Protein AF-A0A1I8C5R5-F1 (afdb_monomer)

pLDDT: mean 74.48, std 21.34, range [35.19, 95.31]

Solvent-accessible surface area (backbone atoms only — not comparable to full-atom values): 7670 Å² total; per-residue (Å²): 132,88,81,91,81,80,93,76,87,73,81,80,79,84,74,72,91,80,62,76,78,70,78,70,80,60,52,35,30,40,39,37,34,29,68,35,39,82,85,55,46,53,67,35,54,42,55,52,37,54,73,58,29,55,50,78,42,66,47,54,30,90,81,30,29,37,38,40,38,30,20,70,44,70,66,43,41,51,46,24,54,59,48,55,76,73,48,79,56,48,67,36,92,88,75,51,70,30,50,65,44,80,79,48,70,47,72,42,83,73,62,89,86,68,50,74,67,56,52,43,57,73,70,50,81,108

Structure (mmCIF, N/CA/C/O backbone):
data_AF-A0A1I8C5R5-F1
#
_entry.id   AF-A0A1I8C5R5-F1
#
loop_
_atom_site.group_PDB
_atom_site.id
_atom_site.type_symbol
_atom_site.label_atom_id
_atom_site.label_alt_id
_atom_site.label_comp_id
_atom_site.label_asym_id
_atom_site.label_entity_id
_atom_site.label_seq_id
_atom_site.pdbx_PDB_ins_code
_atom_site.Cartn_x
_atom_site.Cartn_y
_atom_site.Cartn_z
_atom_site.occupancy
_atom_site.B_iso_or_equiv
_atom_site.auth_seq_id
_atom_site.auth_comp_id
_atom_site.auth_asym_id
_atom_site.auth_atom_id
_atom_site.pdbx_PDB_model_num
ATOM 1 N N . MET A 1 1 ? 55.371 22.465 7.258 1.00 35.19 1 MET A N 1
ATOM 2 C CA . MET A 1 1 ? 54.078 23.171 7.239 1.00 35.19 1 MET A CA 1
ATO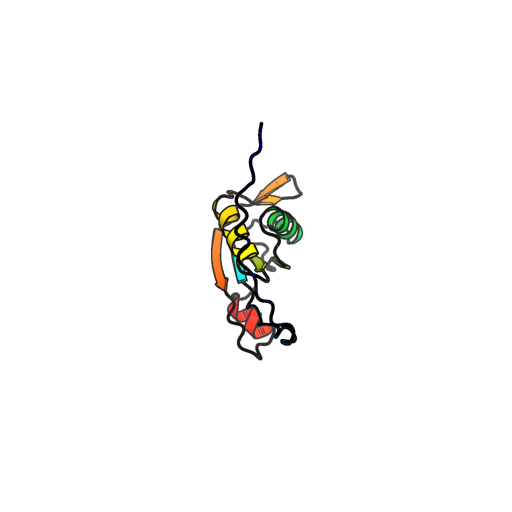M 3 C C . MET A 1 1 ? 53.141 22.335 6.396 1.00 35.19 1 MET A C 1
ATOM 5 O O . MET A 1 1 ? 53.602 21.805 5.393 1.00 35.19 1 MET A O 1
ATOM 9 N N . ASP A 1 2 ? 51.929 22.157 6.917 1.00 39.09 2 ASP A N 1
ATOM 10 C CA . ASP A 1 2 ? 50.756 21.418 6.417 1.00 39.09 2 ASP A CA 1
ATOM 11 C C . ASP A 1 2 ? 50.554 21.503 4.887 1.00 39.09 2 ASP A C 1
ATOM 13 O O . ASP A 1 2 ? 51.007 22.462 4.272 1.00 39.09 2 ASP A O 1
ATOM 17 N N . THR A 1 3 ? 49.925 20.540 4.202 1.00 38.00 3 THR A N 1
ATOM 18 C CA . THR A 1 3 ? 48.498 20.193 4.357 1.00 38.00 3 THR A CA 1
ATOM 19 C C . THR A 1 3 ? 48.102 18.853 3.712 1.00 38.00 3 THR A C 1
ATOM 21 O O . THR A 1 3 ? 48.620 18.467 2.669 1.00 38.00 3 THR A O 1
ATOM 24 N N . ASN A 1 4 ? 47.111 18.204 4.336 1.00 45.19 4 ASN A N 1
ATOM 25 C CA . ASN A 1 4 ? 46.150 17.254 3.755 1.00 45.19 4 ASN A CA 1
ATOM 26 C C . ASN A 1 4 ? 45.707 17.619 2.330 1.00 45.19 4 ASN A C 1
ATOM 28 O O . ASN A 1 4 ? 45.219 18.731 2.165 1.00 45.19 4 ASN A O 1
ATOM 32 N N . GLU A 1 5 ? 45.659 16.651 1.406 1.00 44.19 5 GLU A N 1
ATOM 33 C CA . GLU A 1 5 ? 44.662 16.630 0.319 1.00 44.19 5 GLU A CA 1
ATOM 34 C C . GLU A 1 5 ? 44.160 15.196 0.053 1.00 44.19 5 GLU A C 1
ATOM 36 O O . GLU A 1 5 ? 44.796 14.364 -0.586 1.00 44.19 5 GLU A O 1
ATOM 41 N N . THR A 1 6 ? 43.032 14.910 0.704 1.00 39.94 6 THR A N 1
ATOM 42 C CA . THR A 1 6 ? 41.793 14.295 0.205 1.00 39.94 6 THR A CA 1
ATOM 43 C C . THR A 1 6 ? 41.853 13.390 -1.034 1.00 39.94 6 THR A C 1
ATOM 45 O O . THR A 1 6 ? 42.074 13.827 -2.159 1.00 39.94 6 THR A O 1
ATOM 48 N N . ILE A 1 7 ? 41.484 12.127 -0.810 1.00 45.78 7 ILE A N 1
ATOM 49 C CA . ILE A 1 7 ? 41.058 11.146 -1.815 1.00 45.78 7 ILE A CA 1
ATOM 50 C C . ILE A 1 7 ? 39.803 11.668 -2.529 1.00 45.78 7 ILE A C 1
ATOM 52 O O . ILE A 1 7 ? 38.771 11.823 -1.885 1.00 45.78 7 ILE A O 1
ATOM 56 N N . ASN A 1 8 ? 39.871 11.863 -3.846 1.00 37.47 8 ASN A N 1
ATOM 57 C CA . ASN A 1 8 ? 38.708 11.986 -4.730 1.00 37.47 8 ASN A CA 1
ATOM 58 C C . ASN A 1 8 ? 38.970 11.163 -6.003 1.00 37.47 8 ASN A C 1
ATOM 60 O O . ASN A 1 8 ? 39.334 11.711 -7.038 1.00 37.47 8 ASN A O 1
ATOM 64 N N . ASN A 1 9 ? 38.795 9.839 -5.924 1.00 37.62 9 ASN A N 1
ATOM 65 C CA . ASN A 1 9 ? 38.537 9.035 -7.121 1.00 37.62 9 ASN A CA 1
ATOM 66 C C . ASN A 1 9 ? 37.069 9.254 -7.491 1.00 37.62 9 ASN A C 1
ATOM 68 O O . ASN A 1 9 ? 36.176 8.588 -6.972 1.00 37.62 9 ASN A O 1
ATOM 72 N N . ILE A 1 10 ? 36.830 10.261 -8.325 1.00 40.69 10 ILE A N 1
ATOM 73 C CA . ILE A 1 10 ? 35.575 10.404 -9.051 1.00 40.69 10 ILE A CA 1
ATOM 74 C C . ILE A 1 10 ? 35.708 9.448 -10.234 1.00 40.69 10 ILE A C 1
ATOM 76 O O . ILE A 1 10 ? 36.401 9.766 -11.196 1.00 40.69 10 ILE A O 1
ATOM 80 N N . ASP A 1 11 ? 35.114 8.260 -10.124 1.00 41.78 11 ASP A N 1
ATOM 81 C CA . ASP A 1 11 ? 34.957 7.381 -11.278 1.00 41.78 11 ASP A CA 1
ATOM 82 C C . ASP A 1 11 ? 34.106 8.115 -12.323 1.00 41.78 11 ASP A C 1
ATOM 84 O O . ASP A 1 11 ? 32.972 8.537 -12.072 1.00 41.78 11 ASP A O 1
ATOM 88 N N . GLU A 1 12 ? 34.732 8.327 -13.475 1.00 38.06 12 GLU A N 1
ATOM 89 C CA . GLU A 1 12 ? 34.210 8.993 -14.659 1.00 38.06 12 GLU A CA 1
ATOM 90 C C . GLU A 1 12 ? 32.931 8.297 -15.147 1.00 38.06 12 GLU A C 1
ATOM 92 O O . GLU A 1 12 ? 32.967 7.198 -15.701 1.00 38.06 12 GLU A O 1
ATOM 97 N N . TYR A 1 13 ? 31.783 8.956 -14.988 1.00 36.59 13 TYR A N 1
ATOM 98 C CA . TYR A 1 13 ? 30.601 8.631 -15.780 1.00 36.59 13 TYR A CA 1
ATOM 99 C C . TYR A 1 13 ? 30.806 9.206 -17.184 1.00 36.59 13 TYR A C 1
ATOM 101 O O . TYR A 1 13 ? 30.625 10.404 -17.404 1.00 36.59 13 TYR A O 1
ATOM 109 N N . TYR A 1 14 ? 31.192 8.352 -18.132 1.00 39.62 14 TYR A N 1
ATOM 110 C CA . TYR A 1 14 ? 31.075 8.653 -19.557 1.00 39.62 14 TYR A CA 1
ATOM 111 C C . TYR A 1 14 ? 29.584 8.800 -19.886 1.00 39.62 14 TYR A C 1
ATOM 113 O O . TYR A 1 14 ? 28.850 7.813 -19.929 1.00 39.62 14 TYR A O 1
ATOM 121 N N . PHE A 1 15 ? 29.124 10.035 -20.071 1.00 39.56 15 PHE A N 1
ATOM 122 C CA . PHE A 1 15 ? 27.857 10.311 -20.738 1.00 39.56 15 PHE A CA 1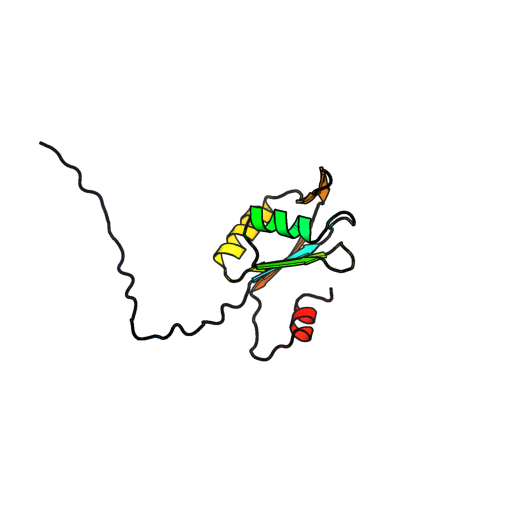
ATOM 123 C C . PHE A 1 15 ? 28.145 10.389 -22.239 1.00 39.56 15 PHE A C 1
ATOM 125 O O . PHE A 1 15 ? 28.764 11.347 -22.696 1.00 39.56 15 PHE A O 1
ATOM 132 N N . ASP A 1 16 ? 27.727 9.374 -22.996 1.00 37.56 16 ASP A N 1
ATOM 133 C CA . ASP A 1 16 ? 27.655 9.467 -24.455 1.00 37.56 16 ASP A CA 1
ATOM 134 C C . ASP A 1 16 ? 26.575 10.503 -24.821 1.00 37.56 16 ASP A C 1
ATOM 136 O O . ASP A 1 16 ? 25.384 10.292 -24.590 1.00 37.56 16 ASP A O 1
ATOM 140 N N . GLU A 1 17 ? 26.994 11.649 -25.366 1.00 47.28 17 GLU A N 1
ATOM 141 C CA . GLU A 1 17 ? 26.139 12.809 -25.678 1.00 47.28 17 GLU A CA 1
ATOM 142 C C . GLU A 1 17 ? 25.249 12.642 -26.932 1.00 47.28 17 GLU A C 1
ATOM 144 O O . GLU A 1 17 ? 24.587 13.595 -27.334 1.00 47.28 17 GLU A O 1
ATOM 149 N N . ASP A 1 18 ? 25.152 11.443 -27.519 1.00 43.16 18 ASP A N 1
ATOM 150 C CA . ASP A 1 18 ? 24.365 11.190 -28.743 1.00 43.16 18 ASP A CA 1
ATOM 151 C C . ASP A 1 18 ? 23.274 10.112 -28.604 1.00 43.16 18 ASP A C 1
ATOM 153 O O . ASP A 1 18 ? 22.646 9.711 -29.589 1.00 43.16 18 ASP A O 1
ATOM 157 N N . GLU A 1 19 ? 22.953 9.678 -27.386 1.00 40.03 19 GLU A N 1
ATOM 158 C CA . GLU A 1 19 ? 21.710 8.947 -27.157 1.00 40.03 19 GLU A CA 1
ATOM 159 C C . GLU A 1 19 ? 20.634 9.926 -26.687 1.00 40.03 19 GLU A C 1
ATOM 161 O O . GLU A 1 19 ? 20.595 10.333 -25.526 1.00 40.03 19 GLU A O 1
ATOM 166 N N . THR A 1 20 ? 19.679 10.267 -27.568 1.00 39.09 20 THR A N 1
ATOM 167 C CA . THR A 1 20 ? 18.330 10.601 -27.081 1.00 39.09 20 THR A CA 1
ATOM 168 C C . THR A 1 20 ? 18.007 9.548 -26.030 1.00 39.09 20 THR A C 1
ATOM 170 O O . THR A 1 20 ? 18.085 8.371 -26.408 1.00 39.09 20 THR A O 1
ATOM 173 N N . PRO A 1 21 ? 17.709 9.897 -24.762 1.00 40.34 21 PRO A N 1
ATOM 174 C CA . PRO A 1 21 ? 17.478 8.891 -23.747 1.00 40.34 21 PRO A CA 1
ATOM 175 C C . PRO A 1 21 ? 16.350 8.030 -24.282 1.00 40.34 21 PRO A C 1
ATOM 177 O O . PRO A 1 21 ? 15.195 8.464 -24.353 1.00 40.34 21 PRO A O 1
ATOM 180 N N . ARG A 1 22 ? 16.692 6.819 -24.743 1.00 39.44 22 ARG A N 1
ATOM 181 C CA . ARG A 1 22 ? 15.691 5.790 -24.940 1.00 39.44 22 ARG A CA 1
ATOM 182 C C . ARG A 1 22 ? 15.040 5.761 -23.578 1.00 39.44 22 ARG A C 1
ATOM 184 O O . ARG A 1 22 ? 15.732 5.540 -22.585 1.00 39.44 22 ARG A O 1
ATOM 191 N N . ARG A 1 23 ? 13.749 6.085 -23.509 1.00 40.94 23 ARG A N 1
ATOM 192 C CA . ARG A 1 23 ? 12.946 5.691 -22.363 1.00 40.94 23 ARG A CA 1
ATOM 193 C C . ARG A 1 23 ? 13.117 4.181 -22.313 1.00 40.94 23 ARG A C 1
ATOM 195 O O . ARG A 1 23 ? 12.425 3.460 -23.019 1.00 40.94 23 ARG A O 1
ATOM 202 N N . THR A 1 24 ? 14.118 3.708 -21.582 1.00 42.50 24 THR A N 1
ATOM 203 C CA . THR A 1 24 ? 14.094 2.379 -21.023 1.00 42.50 24 THR A CA 1
ATOM 204 C C . THR A 1 24 ? 12.805 2.405 -20.240 1.00 42.50 24 THR A C 1
ATOM 206 O O . THR A 1 24 ? 12.640 3.191 -19.309 1.00 42.50 24 THR A O 1
ATOM 209 N N . GLU A 1 25 ? 11.817 1.695 -20.764 1.00 51.38 25 GLU A N 1
ATOM 210 C CA . GLU A 1 25 ? 10.549 1.500 -20.100 1.00 51.38 25 GLU A CA 1
ATOM 211 C C . GLU A 1 25 ? 10.873 0.766 -18.809 1.00 51.38 25 GLU A C 1
ATOM 213 O O . GLU A 1 25 ? 11.000 -0.455 -18.773 1.00 51.38 25 GLU A O 1
ATOM 218 N N . ALA A 1 26 ? 11.179 1.538 -17.768 1.00 55.53 26 ALA A N 1
ATOM 219 C CA . ALA A 1 26 ? 11.407 1.018 -16.446 1.00 55.53 26 ALA A CA 1
ATOM 220 C C . ALA A 1 26 ? 10.057 0.472 -16.000 1.00 55.53 26 ALA A C 1
ATOM 222 O O . ALA A 1 26 ? 9.148 1.206 -15.618 1.00 55.53 26 ALA A O 1
ATOM 223 N N . GLU A 1 27 ? 9.914 -0.832 -16.179 1.00 69.00 27 GLU A N 1
ATOM 224 C CA . GLU A 1 27 ? 8.837 -1.641 -15.649 1.00 69.00 27 GLU A CA 1
ATOM 225 C C . GLU A 1 27 ? 8.611 -1.282 -14.175 1.00 69.00 27 GLU A C 1
ATOM 227 O O . GLU A 1 27 ? 9.531 -1.436 -13.362 1.00 69.00 27 GLU A O 1
ATOM 232 N N . PRO A 1 28 ? 7.426 -0.760 -13.816 1.00 82.50 28 PRO A N 1
ATOM 233 C CA . PRO A 1 28 ? 7.179 -0.288 -12.471 1.00 82.50 28 PRO A CA 1
ATOM 234 C C . PRO A 1 28 ? 7.113 -1.469 -11.502 1.00 82.50 28 PRO A C 1
ATOM 236 O O . PRO A 1 28 ? 6.799 -2.607 -11.858 1.00 82.50 28 PRO A O 1
ATOM 239 N N . TYR A 1 29 ? 7.403 -1.193 -10.241 1.00 88.56 29 TYR A N 1
ATOM 240 C CA . TYR A 1 29 ? 7.319 -2.168 -9.161 1.00 88.56 29 TYR A CA 1
ATOM 241 C C . TYR A 1 29 ? 6.020 -1.951 -8.408 1.00 88.56 29 TYR A C 1
ATOM 243 O O . TYR A 1 29 ? 5.649 -0.803 -8.171 1.00 88.56 29 TYR A O 1
ATOM 251 N N . TYR A 1 30 ? 5.356 -3.024 -7.985 1.00 89.38 30 TYR A N 1
ATOM 252 C CA . TYR A 1 30 ? 4.196 -2.906 -7.109 1.00 89.38 30 TYR A CA 1
ATOM 253 C C . TYR A 1 30 ? 4.363 -3.693 -5.813 1.00 89.38 30 TYR A C 1
ATOM 255 O O . TYR A 1 30 ? 5.095 -4.685 -5.741 1.00 89.38 30 TYR A O 1
ATOM 263 N N . MET A 1 31 ? 3.634 -3.253 -4.794 1.00 92.75 31 MET A N 1
ATOM 264 C CA . MET A 1 31 ? 3.446 -3.964 -3.539 1.00 92.75 31 MET A CA 1
ATOM 265 C C . MET A 1 31 ? 1.968 -3.967 -3.169 1.00 92.75 31 MET A C 1
ATOM 267 O O . MET A 1 31 ? 1.351 -2.909 -3.062 1.00 92.75 31 MET A O 1
ATOM 271 N N . LYS A 1 32 ? 1.423 -5.164 -2.951 1.00 92.62 32 LYS A N 1
ATOM 272 C CA . LYS A 1 32 ? 0.058 -5.394 -2.480 1.00 92.62 32 LYS A CA 1
ATOM 273 C C . LYS A 1 32 ? 0.073 -5.682 -0.983 1.00 92.62 32 LYS A C 1
ATOM 275 O O . LYS A 1 32 ? 0.797 -6.569 -0.521 1.00 92.62 32 LYS A O 1
ATOM 280 N N . ILE A 1 33 ? -0.768 -4.965 -0.249 1.00 94.06 33 ILE A N 1
ATOM 281 C CA . ILE A 1 33 ? -1.040 -5.215 1.164 1.00 94.06 33 ILE A CA 1
ATOM 282 C C . ILE A 1 33 ? -2.521 -5.520 1.379 1.00 94.06 33 ILE A C 1
ATOM 284 O O . ILE A 1 33 ? -3.376 -4.994 0.671 1.00 94.06 33 ILE A O 1
ATOM 288 N N . THR A 1 34 ? -2.826 -6.357 2.364 1.00 94.06 34 THR A N 1
ATOM 289 C CA . THR A 1 34 ? -4.196 -6.743 2.727 1.00 94.06 34 THR A CA 1
ATOM 290 C C . THR A 1 34 ? -4.417 -6.742 4.231 1.00 94.06 34 THR A C 1
ATOM 292 O O . THR A 1 34 ? -3.484 -6.541 5.008 1.00 94.06 34 THR A O 1
ATOM 295 N N . GLY A 1 35 ? -5.664 -6.958 4.654 1.00 93.06 35 GLY A N 1
ATOM 296 C CA . GLY A 1 35 ? -6.045 -6.963 6.067 1.00 93.06 35 GLY A CA 1
ATOM 297 C C . GLY A 1 35 ? -6.219 -5.561 6.648 1.00 93.06 35 GLY A C 1
ATOM 298 O O . GLY A 1 35 ? -6.218 -5.412 7.868 1.00 93.06 35 GLY A O 1
ATOM 299 N N . LEU A 1 36 ? -6.365 -4.554 5.781 1.00 93.88 36 LEU A N 1
ATOM 300 C CA . LEU A 1 36 ? -6.687 -3.193 6.184 1.00 93.88 36 LEU A CA 1
ATOM 301 C C . LEU A 1 36 ? -8.085 -3.155 6.810 1.00 93.88 36 LEU A C 1
ATOM 303 O O . LEU A 1 36 ? -8.997 -3.873 6.397 1.00 93.88 36 LEU A O 1
ATOM 307 N N . ASN A 1 37 ? -8.254 -2.334 7.841 1.00 88.69 37 ASN A N 1
ATOM 308 C CA . ASN A 1 37 ? -9.554 -2.125 8.457 1.00 88.69 37 ASN A CA 1
ATOM 309 C C . ASN A 1 37 ? -10.425 -1.190 7.597 1.00 88.69 37 ASN A C 1
ATOM 311 O O . ASN A 1 37 ? -9.918 -0.331 6.882 1.00 88.69 37 ASN A O 1
ATOM 315 N N . ASN A 1 38 ? -11.751 -1.283 7.745 1.00 79.94 38 ASN A N 1
ATOM 316 C CA . ASN A 1 38 ? -12.706 -0.432 7.012 1.00 79.94 38 ASN A CA 1
ATOM 317 C C . ASN A 1 38 ? -12.557 1.077 7.297 1.00 79.94 38 ASN A C 1
ATOM 319 O O . ASN A 1 38 ? -13.219 1.891 6.659 1.00 79.94 38 ASN A O 1
ATOM 323 N N . GLY A 1 39 ? -11.763 1.457 8.303 1.00 86.12 39 GLY A N 1
ATOM 324 C CA . GLY A 1 39 ? -11.462 2.852 8.616 1.00 86.12 39 GLY A CA 1
ATOM 325 C C . GLY A 1 39 ? -10.282 3.413 7.823 1.00 86.12 39 GLY A C 1
ATOM 326 O O . GLY A 1 39 ? -10.075 4.624 7.857 1.00 86.12 39 GLY A O 1
ATOM 327 N N . CYS A 1 40 ? -9.514 2.561 7.139 1.00 92.31 40 CYS A N 1
ATOM 328 C CA . CYS A 1 40 ? -8.394 2.963 6.309 1.00 92.31 40 CYS A CA 1
ATOM 329 C C . CYS A 1 40 ? -8.898 3.561 4.997 1.00 92.31 40 CYS A C 1
ATOM 331 O O . CYS A 1 40 ? -9.738 2.983 4.309 1.00 92.31 40 CYS A O 1
ATOM 333 N N . THR A 1 41 ? -8.374 4.729 4.644 1.00 92.69 41 THR A N 1
ATOM 334 C CA . THR A 1 41 ? -8.688 5.407 3.388 1.00 92.69 41 THR A CA 1
ATOM 335 C C . THR A 1 41 ? -7.483 5.412 2.457 1.00 92.69 41 THR A C 1
ATOM 337 O O . THR A 1 41 ? -6.333 5.306 2.885 1.00 92.69 41 THR A O 1
ATOM 340 N N . CYS A 1 42 ? -7.729 5.623 1.163 1.00 91.81 42 CYS A N 1
ATOM 341 C CA . CYS A 1 42 ? -6.653 5.807 0.187 1.00 91.81 42 CYS A CA 1
ATOM 342 C C . CYS A 1 42 ? -5.719 6.978 0.570 1.00 91.81 42 CYS A C 1
ATOM 344 O O . CYS A 1 42 ? -4.512 6.916 0.347 1.00 91.81 42 CYS A O 1
ATOM 346 N N . ILE A 1 43 ? -6.244 8.016 1.236 1.00 93.00 43 ILE A N 1
ATOM 347 C CA . ILE A 1 43 ? -5.436 9.142 1.726 1.00 93.00 43 ILE A CA 1
ATOM 348 C C . ILE A 1 43 ? -4.464 8.685 2.824 1.00 93.00 43 ILE A C 1
ATOM 350 O O . ILE A 1 43 ? -3.308 9.106 2.814 1.00 93.00 43 ILE A O 1
ATOM 354 N N . ASP A 1 44 ? -4.894 7.807 3.735 1.00 94.56 44 ASP A N 1
ATOM 355 C CA . ASP A 1 44 ? -4.019 7.270 4.787 1.00 94.56 44 ASP A CA 1
ATOM 356 C C . ASP A 1 44 ? -2.865 6.463 4.181 1.00 94.56 44 ASP A C 1
ATOM 358 O O . ASP A 1 44 ? -1.704 6.682 4.533 1.00 94.56 44 ASP A O 1
ATOM 362 N N . LEU A 1 45 ? -3.169 5.600 3.202 1.00 94.06 45 LEU A N 1
ATOM 363 C CA . LEU A 1 45 ? -2.151 4.850 2.464 1.00 94.06 45 LEU A CA 1
ATOM 364 C C . LEU A 1 45 ? -1.190 5.786 1.721 1.00 94.06 45 LEU A C 1
ATOM 366 O O . LEU A 1 45 ? 0.022 5.586 1.761 1.00 94.06 45 LEU A O 1
ATOM 370 N N . MET A 1 46 ? -1.699 6.841 1.081 1.00 93.75 46 MET A N 1
ATOM 371 C CA . MET A 1 46 ? -0.875 7.816 0.365 1.00 93.75 46 MET A CA 1
ATOM 372 C C . MET A 1 46 ? 0.087 8.556 1.305 1.00 93.75 46 MET A C 1
ATOM 374 O O . MET A 1 46 ? 1.280 8.653 1.013 1.00 93.75 46 MET A O 1
ATOM 378 N N . ILE A 1 47 ? -0.402 9.058 2.445 1.00 93.88 47 ILE A N 1
ATOM 379 C CA . ILE A 1 47 ? 0.427 9.756 3.442 1.00 93.88 47 ILE A CA 1
ATOM 380 C C . ILE A 1 47 ? 1.498 8.814 3.997 1.00 93.88 47 ILE A C 1
ATOM 382 O O . ILE A 1 47 ? 2.684 9.166 4.036 1.00 93.88 47 ILE A O 1
ATOM 386 N N . PHE A 1 48 ? 1.096 7.608 4.399 1.00 94.25 48 PHE A N 1
ATOM 387 C CA . PHE A 1 48 ? 2.021 6.601 4.899 1.00 94.25 48 PHE A CA 1
ATOM 388 C C . PHE A 1 48 ? 3.082 6.254 3.853 1.00 94.25 48 PHE A C 1
ATOM 390 O O . PHE A 1 48 ? 4.280 6.304 4.141 1.00 94.25 48 PHE A O 1
ATOM 397 N N . GLY A 1 49 ? 2.665 5.987 2.616 1.00 92.62 49 GLY A N 1
ATOM 398 C CA . GLY A 1 49 ? 3.582 5.597 1.562 1.00 92.62 49 GLY A CA 1
ATOM 399 C C . GLY A 1 49 ? 4.583 6.691 1.201 1.00 92.62 49 GLY A C 1
ATOM 400 O O . GLY A 1 49 ? 5.777 6.405 1.061 1.00 92.62 49 GLY A O 1
ATOM 401 N N . ASN A 1 50 ? 4.144 7.950 1.154 1.00 89.38 50 ASN A N 1
ATOM 402 C CA . ASN A 1 50 ? 5.028 9.100 0.947 1.00 89.38 50 ASN A CA 1
ATOM 403 C C . ASN A 1 50 ? 6.032 9.290 2.087 1.00 89.38 50 ASN A C 1
ATOM 405 O O . ASN A 1 50 ? 7.155 9.731 1.850 1.00 89.38 50 ASN A O 1
ATOM 409 N N . THR A 1 51 ? 5.669 8.900 3.310 1.00 88.19 51 THR A N 1
ATOM 410 C CA . THR A 1 51 ? 6.577 8.957 4.463 1.00 88.19 51 THR A CA 1
ATOM 411 C C . THR A 1 51 ? 7.726 7.957 4.332 1.00 88.19 51 THR A C 1
ATOM 413 O O . THR A 1 51 ? 8.862 8.257 4.710 1.00 88.19 51 THR A O 1
ATOM 416 N N . ILE A 1 52 ? 7.460 6.760 3.796 1.00 87.38 52 ILE A N 1
ATOM 417 C CA . ILE A 1 52 ? 8.452 5.681 3.815 1.00 87.38 52 ILE A CA 1
ATOM 418 C C . ILE A 1 52 ? 9.166 5.437 2.484 1.00 87.38 52 ILE A C 1
ATOM 420 O O . ILE A 1 52 ? 10.333 5.060 2.530 1.00 87.38 52 ILE A O 1
ATOM 424 N N . GLY A 1 53 ? 8.563 5.677 1.322 1.00 79.62 53 GLY A N 1
ATOM 425 C CA . GLY A 1 53 ? 9.218 5.333 0.051 1.00 79.62 53 GLY A CA 1
ATOM 426 C C . GLY A 1 53 ? 8.661 5.981 -1.211 1.00 79.62 53 GLY A C 1
ATOM 427 O O . GLY A 1 53 ? 9.056 5.568 -2.294 1.00 79.62 53 GLY A O 1
ATOM 428 N N . ASN A 1 54 ? 7.791 6.986 -1.075 1.00 86.31 54 ASN A N 1
ATOM 429 C CA . ASN A 1 54 ? 7.319 7.849 -2.163 1.00 86.31 54 ASN A CA 1
ATOM 430 C C . ASN A 1 54 ? 6.787 7.087 -3.402 1.00 86.31 54 ASN A C 1
ATOM 432 O O . ASN A 1 54 ? 7.346 7.210 -4.494 1.00 86.31 54 ASN A O 1
ATOM 436 N N . PRO A 1 55 ? 5.737 6.262 -3.235 1.00 88.38 55 PRO A N 1
ATOM 437 C CA . PRO A 1 55 ? 5.066 5.590 -4.344 1.00 88.38 55 PRO A CA 1
ATOM 438 C C . PRO A 1 55 ? 4.474 6.608 -5.330 1.00 88.38 55 PRO A C 1
ATOM 440 O O . PRO A 1 55 ? 3.991 7.668 -4.940 1.00 88.38 55 PRO A O 1
ATOM 443 N N . ILE A 1 56 ? 4.466 6.260 -6.615 1.00 84.94 56 ILE A N 1
ATOM 444 C CA . ILE A 1 56 ? 3.883 7.088 -7.681 1.00 84.94 56 ILE A CA 1
ATOM 445 C C . ILE A 1 56 ? 2.361 6.959 -7.757 1.00 84.94 56 ILE A C 1
ATOM 447 O O . ILE A 1 56 ? 1.682 7.903 -8.153 1.00 84.94 56 ILE A O 1
ATOM 451 N N . ILE A 1 57 ? 1.827 5.789 -7.401 1.00 83.94 57 ILE A N 1
ATOM 452 C CA . ILE A 1 57 ? 0.391 5.515 -7.351 1.00 83.94 57 ILE A CA 1
ATOM 453 C C . ILE A 1 57 ? 0.116 4.743 -6.073 1.00 83.94 57 ILE A C 1
ATOM 455 O O . ILE A 1 57 ? 0.851 3.819 -5.717 1.00 83.94 57 ILE A O 1
ATOM 459 N N . VAL A 1 58 ? -0.960 5.139 -5.406 1.00 89.19 58 VAL A N 1
ATOM 460 C CA . VAL A 1 58 ? -1.533 4.424 -4.277 1.00 89.19 58 VAL A CA 1
ATOM 461 C C . VAL A 1 58 ? -3.001 4.214 -4.580 1.00 89.19 58 VAL A C 1
ATOM 463 O O . VAL A 1 58 ? -3.683 5.162 -4.967 1.00 89.19 58 VAL A O 1
ATOM 466 N N . ASP A 1 59 ? -3.461 2.981 -4.429 1.00 88.62 59 ASP A N 1
ATOM 467 C CA . ASP A 1 59 ? -4.864 2.635 -4.607 1.00 88.62 59 ASP A CA 1
ATOM 468 C C . ASP A 1 59 ? -5.367 1.809 -3.423 1.00 88.62 59 ASP A C 1
ATOM 470 O O . ASP A 1 59 ? -4.602 1.078 -2.785 1.00 88.62 59 ASP A O 1
ATOM 474 N N . LEU A 1 60 ? -6.656 1.949 -3.132 1.00 86.69 60 LEU A N 1
ATOM 475 C CA . LEU A 1 60 ? -7.367 1.176 -2.125 1.00 86.69 60 LEU A CA 1
ATOM 476 C C . LEU A 1 60 ? -8.568 0.534 -2.805 1.00 86.69 60 LEU A C 1
ATOM 478 O O . LEU A 1 60 ? -9.412 1.226 -3.376 1.00 86.69 60 LEU A O 1
ATOM 482 N N . ALA A 1 61 ? -8.647 -0.786 -2.707 1.00 86.31 61 ALA A N 1
ATOM 483 C CA . ALA A 1 61 ? -9.743 -1.547 -3.262 1.00 86.31 61 ALA A CA 1
ATOM 484 C C . ALA A 1 61 ? -11.090 -1.123 -2.676 1.00 86.31 61 ALA A C 1
ATOM 486 O O . ALA A 1 61 ? -11.185 -0.606 -1.561 1.00 86.31 61 ALA A O 1
ATOM 487 N N . SER A 1 62 ? -12.154 -1.375 -3.437 1.00 79.31 62 SER A N 1
ATOM 488 C CA . SER A 1 62 ? -13.513 -0.985 -3.049 1.00 79.31 62 SER A CA 1
ATOM 489 C C . SER A 1 62 ? -13.994 -1.661 -1.758 1.00 79.31 62 SER A C 1
ATOM 491 O O . SER A 1 62 ? -14.877 -1.135 -1.079 1.00 79.31 62 SER A O 1
ATOM 493 N N . ASP A 1 63 ? -13.384 -2.794 -1.398 1.00 80.75 63 ASP A N 1
ATOM 494 C CA . ASP A 1 63 ? -13.618 -3.513 -0.146 1.00 80.75 63 ASP A CA 1
ATOM 495 C C . ASP A 1 63 ? -12.977 -2.838 1.084 1.00 80.75 63 ASP A C 1
ATOM 497 O O . ASP A 1 63 ? -13.299 -3.205 2.214 1.00 80.75 63 ASP A O 1
ATOM 501 N N . GLY A 1 64 ? -12.084 -1.861 0.880 1.00 80.38 64 GLY A N 1
ATOM 502 C CA . GLY A 1 64 ? -11.312 -1.182 1.924 1.00 80.38 64 GLY A CA 1
ATOM 503 C C . GLY A 1 64 ? -10.259 -2.056 2.616 1.00 80.38 64 GLY A C 1
ATOM 504 O O . GLY A 1 64 ? -9.548 -1.571 3.493 1.00 80.38 64 GLY A O 1
ATOM 505 N N . GLY A 1 65 ? -10.143 -3.329 2.233 1.00 88.94 65 GLY A N 1
ATOM 506 C CA . GLY A 1 65 ? -9.280 -4.329 2.859 1.00 88.94 65 GLY A CA 1
ATOM 507 C C . GLY A 1 65 ? -7.945 -4.528 2.147 1.00 88.94 65 GLY A C 1
ATOM 508 O O . GLY A 1 65 ? -7.018 -5.082 2.748 1.00 88.94 65 GLY A O 1
ATOM 509 N N . THR A 1 66 ? -7.834 -4.067 0.898 1.00 92.25 66 THR A N 1
ATOM 510 C CA . THR A 1 66 ? -6.665 -4.267 0.031 1.00 92.25 66 THR A CA 1
ATOM 511 C C . THR A 1 66 ? -6.105 -2.940 -0.469 1.00 92.25 66 THR A C 1
ATOM 513 O O . THR A 1 66 ? -6.831 -2.138 -1.044 1.00 92.25 66 THR A O 1
ATOM 516 N N . GLY A 1 67 ? -4.801 -2.722 -0.298 1.00 92.12 67 GLY A N 1
ATOM 517 C CA . GLY A 1 67 ? -4.083 -1.547 -0.793 1.00 92.12 67 GLY A CA 1
ATOM 518 C C . GLY A 1 67 ? -2.955 -1.923 -1.750 1.00 92.12 67 GLY A C 1
ATOM 519 O O . GLY A 1 67 ? -2.311 -2.963 -1.586 1.00 92.12 67 GLY A O 1
ATOM 520 N N . VAL A 1 68 ? -2.687 -1.066 -2.732 1.00 91.88 68 VAL A N 1
ATOM 521 C CA . VAL A 1 68 ? -1.603 -1.249 -3.707 1.00 91.88 68 VAL A CA 1
ATOM 522 C C . VAL A 1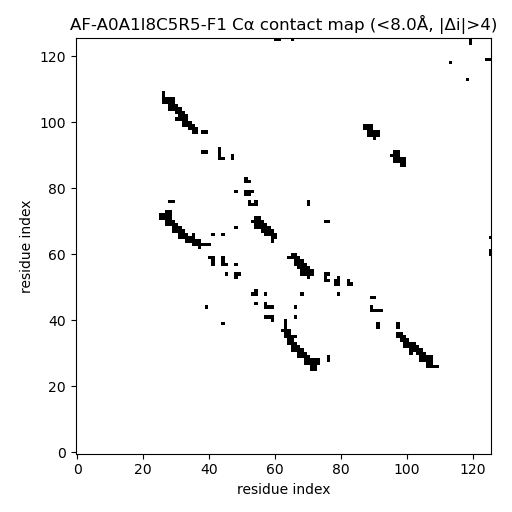 68 ? -0.730 -0.002 -3.762 1.00 91.88 68 VAL A C 1
ATOM 524 O O . VAL A 1 68 ? -1.230 1.114 -3.874 1.00 91.88 68 VAL A O 1
ATOM 527 N N . TYR A 1 69 ? 0.585 -0.207 -3.724 1.00 93.50 69 TYR A N 1
ATOM 528 C CA . TYR A 1 69 ? 1.600 0.818 -3.955 1.00 93.50 69 TYR A CA 1
ATOM 529 C C . TYR A 1 69 ? 2.343 0.528 -5.251 1.00 93.50 69 TYR A C 1
ATOM 531 O O . TYR A 1 69 ? 2.804 -0.596 -5.441 1.00 93.50 69 TYR A O 1
ATOM 539 N N . LEU A 1 70 ? 2.513 1.538 -6.101 1.00 91.00 70 LEU A N 1
ATOM 540 C CA . LEU A 1 70 ? 3.292 1.463 -7.335 1.00 91.00 70 LEU A CA 1
ATOM 541 C C . LEU A 1 70 ? 4.515 2.381 -7.253 1.00 91.00 70 LEU A C 1
ATOM 543 O O . LEU A 1 70 ? 4.419 3.497 -6.749 1.00 91.00 70 LEU A O 1
ATOM 547 N N . PHE A 1 71 ? 5.644 1.950 -7.808 1.00 89.88 71 PHE A N 1
ATOM 548 C CA . PHE A 1 71 ? 6.909 2.685 -7.839 1.00 89.88 71 PHE A CA 1
ATOM 549 C C . PHE A 1 71 ? 7.466 2.706 -9.262 1.00 89.88 71 PHE A C 1
ATOM 551 O O . PHE A 1 71 ? 7.437 1.691 -9.956 1.00 89.88 71 PHE A O 1
ATOM 558 N N . SER A 1 72 ? 8.003 3.849 -9.688 1.00 85.81 72 S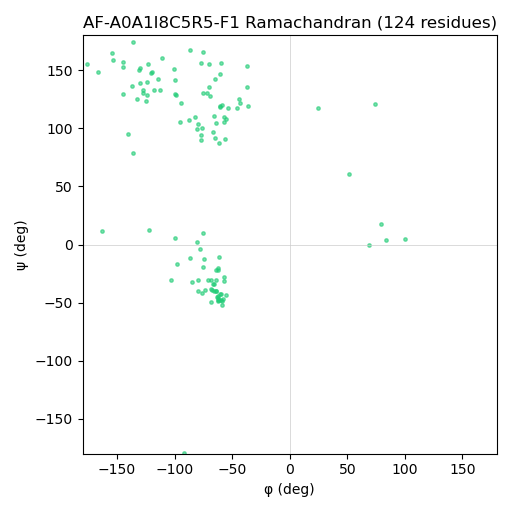ER A N 1
ATOM 559 C CA . SER A 1 72 ? 8.624 4.019 -11.010 1.00 85.81 72 SER A CA 1
ATOM 560 C C . SER A 1 72 ? 10.011 3.392 -11.131 1.00 85.81 72 SER A C 1
ATOM 562 O O . SER A 1 72 ? 10.496 3.190 -12.239 1.00 85.81 72 SER A O 1
ATOM 564 N N . ASP A 1 73 ? 10.677 3.135 -10.007 1.00 85.00 73 ASP A N 1
ATOM 565 C CA . ASP A 1 73 ? 12.061 2.684 -9.975 1.00 85.00 73 ASP A CA 1
ATOM 566 C C . ASP A 1 73 ? 12.314 1.705 -8.822 1.00 85.00 73 ASP A C 1
ATOM 568 O O . ASP A 1 73 ? 11.608 1.672 -7.809 1.00 85.00 73 ASP A O 1
ATOM 572 N N . GLU A 1 74 ? 13.356 0.896 -8.991 1.00 86.50 74 GLU A N 1
ATOM 573 C CA . GLU A 1 74 ? 13.709 -0.160 -8.048 1.00 86.50 74 GLU A CA 1
ATOM 574 C C . GLU A 1 74 ? 14.213 0.384 -6.706 1.00 86.50 74 GLU A C 1
ATOM 576 O O . GLU A 1 74 ? 14.016 -0.253 -5.671 1.00 86.50 74 GLU A O 1
ATOM 581 N N . VAL A 1 75 ? 14.862 1.551 -6.699 1.00 87.00 75 VAL A N 1
ATOM 582 C CA . VAL A 1 75 ? 15.462 2.130 -5.490 1.00 87.00 75 VAL A CA 1
ATOM 583 C C . VAL A 1 75 ? 14.363 2.562 -4.523 1.00 87.00 75 VAL A C 1
ATOM 585 O O . VAL A 1 75 ? 14.383 2.162 -3.356 1.00 87.00 75 VAL A O 1
ATOM 588 N N . SER A 1 76 ? 13.371 3.307 -5.011 1.00 88.38 76 SER A N 1
ATOM 589 C CA . SER A 1 76 ? 12.190 3.728 -4.250 1.00 88.38 76 SER A CA 1
ATOM 590 C C . SER A 1 76 ? 11.426 2.520 -3.704 1.00 88.38 76 SER A C 1
ATOM 592 O O . SER A 1 76 ? 11.145 2.448 -2.505 1.00 88.38 76 SER A O 1
ATOM 594 N N . TYR A 1 77 ? 11.195 1.511 -4.548 1.00 90.81 77 TYR A N 1
ATOM 595 C CA . TYR A 1 77 ? 10.551 0.262 -4.145 1.00 90.81 77 TYR A CA 1
ATOM 596 C C . TYR A 1 77 ? 11.339 -0.507 -3.071 1.00 90.81 77 TYR A C 1
ATOM 598 O O . TYR A 1 77 ? 10.763 -0.916 -2.062 1.00 90.81 77 TYR A O 1
ATOM 606 N N . ARG A 1 78 ? 12.657 -0.689 -3.228 1.00 90.50 78 ARG A N 1
ATOM 607 C CA . ARG A 1 78 ? 13.492 -1.392 -2.236 1.00 90.50 78 ARG A CA 1
ATOM 608 C C . ARG A 1 78 ? 13.532 -0.647 -0.900 1.00 90.50 78 ARG A C 1
ATOM 610 O O . ARG A 1 78 ? 13.451 -1.289 0.149 1.00 90.50 78 ARG A O 1
ATOM 617 N N . ASN A 1 79 ? 13.606 0.684 -0.927 1.00 89.88 79 ASN A N 1
ATOM 618 C CA . ASN A 1 79 ? 13.546 1.520 0.274 1.00 89.88 79 ASN A CA 1
ATOM 619 C C . ASN A 1 79 ? 12.202 1.373 0.994 1.00 89.88 79 ASN A C 1
ATOM 621 O O . ASN A 1 79 ? 12.172 1.162 2.210 1.00 89.88 79 ASN A O 1
ATOM 625 N N . PHE A 1 80 ? 11.104 1.421 0.237 1.00 94.00 80 PHE A N 1
ATOM 626 C CA . PHE A 1 80 ? 9.767 1.178 0.760 1.00 94.00 80 PHE A CA 1
ATOM 627 C C . PHE A 1 80 ? 9.665 -0.215 1.382 1.00 94.00 80 PHE A C 1
ATOM 629 O O . PHE A 1 80 ? 9.310 -0.337 2.552 1.00 94.00 80 PHE A O 1
ATOM 636 N N . LYS A 1 81 ? 10.059 -1.259 0.638 1.00 93.62 81 LYS A N 1
ATOM 637 C CA . LYS A 1 81 ? 10.044 -2.659 1.080 1.00 93.62 81 LYS A CA 1
ATOM 638 C C . LYS A 1 81 ? 10.823 -2.854 2.372 1.00 93.62 81 LYS A C 1
ATOM 640 O O . LYS A 1 81 ? 10.358 -3.546 3.274 1.00 93.62 81 LYS A O 1
ATOM 645 N N . HIS A 1 82 ? 11.999 -2.250 2.491 1.00 92.69 82 HIS A N 1
ATOM 646 C CA . HIS A 1 82 ? 12.783 -2.344 3.715 1.00 92.69 82 HIS A CA 1
ATOM 647 C C . HIS A 1 82 ? 12.043 -1.739 4.918 1.00 92.69 82 HIS A C 1
ATOM 649 O O . HIS A 1 82 ? 12.000 -2.347 5.986 1.00 92.69 82 HIS A O 1
ATOM 655 N N . ARG A 1 83 ? 11.425 -0.566 4.758 1.00 94.06 83 ARG A N 1
ATOM 656 C CA . ARG A 1 83 ? 10.752 0.143 5.858 1.00 94.06 83 ARG A CA 1
ATOM 657 C C . ARG A 1 83 ? 9.407 -0.472 6.230 1.00 94.06 83 ARG A C 1
ATOM 659 O O . ARG A 1 83 ? 9.131 -0.639 7.416 1.00 94.06 83 ARG A O 1
ATOM 666 N N . ILE A 1 84 ? 8.600 -0.862 5.246 1.00 93.50 84 ILE A N 1
ATOM 667 C CA . ILE A 1 84 ? 7.284 -1.455 5.499 1.00 93.50 84 ILE A CA 1
ATOM 668 C C . ILE A 1 84 ? 7.391 -2.818 6.197 1.00 93.50 84 ILE A C 1
ATOM 670 O O . ILE A 1 84 ? 6.601 -3.092 7.089 1.00 93.50 84 ILE A O 1
ATOM 674 N N . ASN A 1 85 ? 8.425 -3.621 5.906 1.00 92.44 85 ASN A N 1
ATOM 675 C CA . ASN A 1 85 ? 8.690 -4.878 6.625 1.00 92.44 85 ASN A CA 1
ATOM 676 C C . ASN A 1 85 ? 9.033 -4.677 8.112 1.00 92.44 85 ASN A C 1
ATOM 678 O O . ASN A 1 85 ? 8.890 -5.602 8.905 1.00 92.44 85 ASN A O 1
ATOM 682 N N . ASN A 1 86 ? 9.495 -3.483 8.487 1.00 91.81 86 ASN A N 1
ATOM 683 C CA . ASN A 1 86 ? 9.775 -3.108 9.873 1.00 91.81 86 ASN A CA 1
ATOM 684 C C . ASN A 1 86 ? 8.643 -2.267 10.490 1.00 91.81 86 ASN A C 1
ATOM 686 O O . ASN A 1 86 ? 8.785 -1.764 11.604 1.00 91.81 86 ASN A O 1
ATOM 690 N N . THR A 1 87 ? 7.531 -2.087 9.772 1.00 92.69 87 THR A N 1
ATOM 691 C CA . THR A 1 87 ? 6.374 -1.321 10.237 1.00 92.69 87 THR A CA 1
ATOM 692 C C . THR A 1 87 ? 5.309 -2.267 10.774 1.00 92.69 87 THR A C 1
ATOM 694 O O . THR A 1 87 ? 4.908 -3.205 10.095 1.00 92.69 87 THR A O 1
ATOM 697 N N . HIS 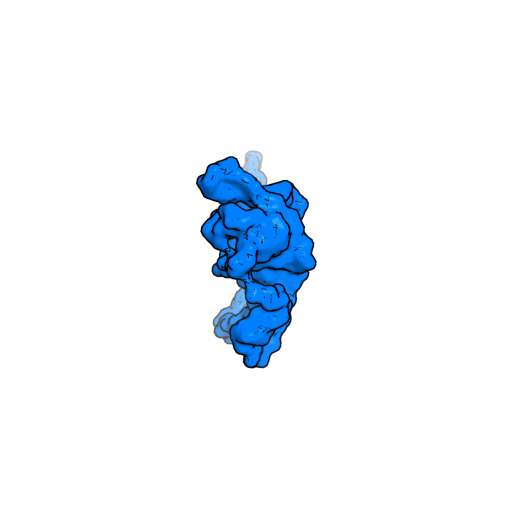A 1 88 ? 4.829 -2.010 11.991 1.00 90.12 88 HIS A N 1
ATOM 698 C CA . HIS A 1 88 ? 3.798 -2.839 12.619 1.00 90.12 88 HIS A CA 1
ATOM 699 C C . HIS A 1 88 ? 2.381 -2.524 12.116 1.00 90.12 88 HIS A C 1
ATOM 701 O O . HIS A 1 88 ? 1.574 -3.431 11.918 1.00 90.12 88 HIS A O 1
ATOM 707 N N . ALA A 1 89 ? 2.080 -1.239 11.924 1.00 94.12 89 ALA A N 1
ATOM 708 C CA . ALA A 1 89 ? 0.761 -0.754 11.551 1.00 94.12 89 ALA A CA 1
ATOM 709 C C . ALA A 1 89 ? 0.859 0.576 10.789 1.00 94.12 89 ALA A C 1
ATOM 711 O O . ALA A 1 89 ? 1.860 1.290 10.884 1.00 94.12 89 ALA A O 1
ATOM 712 N N . ILE A 1 90 ? -0.191 0.899 10.036 1.00 94.62 90 ILE A N 1
ATOM 713 C CA . ILE A 1 90 ? -0.354 2.179 9.349 1.00 94.62 90 ILE A CA 1
ATOM 714 C C . ILE A 1 90 ? -1.171 3.108 10.257 1.00 94.62 90 ILE A C 1
ATOM 716 O O . ILE A 1 90 ? -2.305 2.755 10.601 1.00 94.62 90 ILE A O 1
ATOM 720 N N . PRO A 1 91 ? -0.640 4.281 10.645 1.00 94.31 91 PRO A N 1
ATOM 721 C CA . PRO A 1 91 ? -1.406 5.274 11.383 1.00 94.31 91 PRO A CA 1
ATOM 722 C C . PRO A 1 91 ? -2.466 5.902 10.475 1.00 94.31 91 PRO A C 1
ATOM 724 O O . PRO A 1 91 ? -2.194 6.259 9.329 1.00 94.31 91 PRO A O 1
ATOM 727 N N . LEU A 1 92 ? -3.675 6.048 11.004 1.00 93.69 92 LEU A N 1
ATOM 728 C CA . LEU A 1 92 ? -4.817 6.631 10.312 1.00 93.69 92 LEU A CA 1
ATOM 729 C C . LEU A 1 92 ? -5.015 8.083 10.749 1.00 93.69 92 LEU A C 1
ATOM 731 O O . LEU A 1 92 ? -4.746 8.452 11.896 1.00 93.69 92 LEU A O 1
ATOM 735 N N . GLN A 1 93 ? -5.572 8.916 9.872 1.00 91.94 93 GLN A N 1
ATOM 736 C CA . GLN A 1 93 ? -5.848 10.324 10.192 1.00 91.94 93 GLN A CA 1
ATOM 737 C C . GLN A 1 93 ? -6.846 10.526 11.341 1.00 91.94 93 GLN A C 1
ATOM 739 O O . GLN A 1 93 ? -6.869 11.587 11.961 1.00 91.94 93 GLN A O 1
ATOM 744 N N . ASN A 1 94 ? -7.656 9.514 11.654 1.00 90.38 94 ASN A N 1
ATOM 745 C CA . ASN A 1 94 ? -8.573 9.537 12.795 1.00 90.38 94 ASN A CA 1
ATOM 746 C C . ASN A 1 94 ? -7.888 9.223 14.145 1.00 90.38 94 ASN A C 1
ATOM 748 O O . ASN A 1 94 ? -8.573 9.166 15.166 1.00 90.38 94 ASN A O 1
ATOM 752 N N . GLY A 1 95 ? -6.566 9.018 14.161 1.00 91.50 95 GLY A N 1
ATOM 753 C CA . GLY A 1 95 ? -5.783 8.708 15.360 1.00 91.50 95 GLY A CA 1
ATOM 754 C C . GLY A 1 95 ? -5.779 7.230 15.761 1.00 91.50 95 GLY A C 1
ATOM 755 O O . GLY A 1 95 ? -5.212 6.893 16.798 1.00 91.50 95 GLY A O 1
ATOM 756 N N . LEU A 1 96 ? -6.407 6.356 14.969 1.00 93.81 96 LEU A N 1
ATOM 757 C CA . LEU A 1 96 ? -6.302 4.904 15.109 1.00 93.81 96 LEU A CA 1
ATOM 758 C C . LEU A 1 96 ? -5.164 4.358 14.240 1.00 93.81 96 LEU A C 1
ATOM 760 O O . LEU A 1 96 ? -4.483 5.093 13.529 1.00 93.81 96 LEU A O 1
ATOM 764 N N . GLU A 1 97 ? -4.987 3.044 14.271 1.00 94.81 97 GLU A N 1
ATOM 765 C CA . GLU A 1 97 ? -4.025 2.333 13.437 1.00 94.81 97 GLU A CA 1
ATOM 766 C C . GLU A 1 97 ? -4.714 1.159 12.735 1.00 94.81 97 GLU A C 1
ATOM 768 O O . GLU A 1 97 ? -5.692 0.597 13.242 1.00 94.81 97 GLU A O 1
ATOM 773 N N . THR A 1 98 ? -4.205 0.779 11.565 1.00 94.62 98 THR A N 1
ATOM 774 C CA . THR A 1 98 ? -4.580 -0.467 10.893 1.00 94.62 98 THR A CA 1
ATOM 775 C C . THR A 1 98 ? -3.373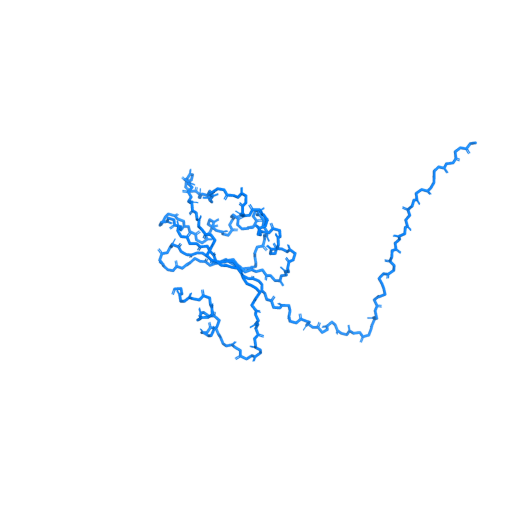 -1.375 10.744 1.00 94.62 98 THR A C 1
ATOM 777 O O . THR A 1 98 ? -2.307 -0.952 10.298 1.00 94.62 98 THR A O 1
ATOM 780 N N . THR A 1 99 ? -3.539 -2.646 11.093 1.00 95.31 99 THR A N 1
ATOM 781 C CA . THR A 1 99 ? -2.570 -3.680 10.734 1.00 95.31 99 THR A CA 1
ATOM 782 C C . THR A 1 99 ? -2.721 -4.033 9.257 1.00 95.31 99 THR A C 1
ATOM 784 O O . THR A 1 99 ? -3.695 -3.650 8.603 1.00 95.31 99 THR A O 1
ATOM 787 N N . PHE A 1 100 ? -1.723 -4.725 8.718 1.00 95.31 100 PHE A N 1
ATOM 788 C CA . PHE A 1 100 ? -1.727 -5.200 7.342 1.00 95.31 100 PHE A CA 1
ATOM 789 C C . PHE A 1 100 ? -0.835 -6.438 7.208 1.00 95.31 100 PHE A C 1
ATOM 791 O O . PHE A 1 100 ? -0.022 -6.746 8.079 1.00 95.31 100 PHE A O 1
ATOM 798 N N . THR A 1 101 ? -0.984 -7.148 6.096 1.00 94.81 101 THR A N 1
ATOM 799 C CA . THR A 1 101 ? -0.090 -8.218 5.646 1.00 94.81 101 THR A CA 1
ATOM 800 C C . THR A 1 101 ? 0.394 -7.886 4.243 1.00 94.81 101 THR A C 1
ATOM 802 O O . THR A 1 101 ? -0.381 -7.405 3.423 1.00 94.81 101 THR A O 1
ATOM 805 N N . ILE A 1 102 ? 1.670 -8.135 3.952 1.00 93.81 102 ILE A N 1
ATOM 806 C CA . ILE A 1 102 ? 2.203 -8.019 2.591 1.00 93.81 102 ILE A CA 1
ATOM 807 C C . ILE A 1 102 ? 1.858 -9.318 1.861 1.00 93.81 102 ILE A C 1
ATOM 809 O O . ILE A 1 102 ? 2.392 -10.374 2.193 1.00 93.81 102 ILE A O 1
ATOM 813 N N . GLU A 1 103 ? 0.936 -9.249 0.902 1.00 88.00 103 GLU A N 1
ATOM 814 C CA . GLU A 1 103 ? 0.475 -10.429 0.154 1.00 88.00 103 GLU A CA 1
ATOM 815 C C . GLU A 1 103 ? 1.392 -10.737 -1.032 1.00 88.00 103 GLU A C 1
ATOM 817 O O . GLU A 1 103 ? 1.595 -11.895 -1.397 1.00 88.00 103 GLU A O 1
ATOM 822 N N . GLY A 1 104 ? 1.983 -9.703 -1.627 1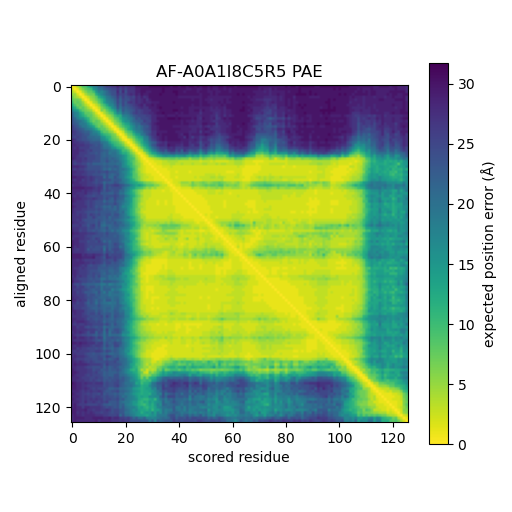.00 81.25 104 GLY A N 1
ATOM 823 C CA . GLY A 1 104 ? 2.929 -9.895 -2.708 1.00 81.25 104 GLY A CA 1
ATOM 824 C C . GLY A 1 104 ? 3.551 -8.602 -3.190 1.00 81.25 104 GLY A C 1
ATOM 825 O O . GLY A 1 104 ? 2.983 -7.517 -3.076 1.00 81.25 104 GLY A O 1
ATOM 826 N N . ASP A 1 105 ? 4.731 -8.745 -3.766 1.00 83.00 105 ASP A N 1
ATOM 827 C CA . ASP A 1 105 ? 5.462 -7.670 -4.397 1.00 83.00 105 ASP A CA 1
ATOM 828 C C . ASP A 1 105 ? 6.218 -8.201 -5.614 1.00 83.00 105 ASP A C 1
ATOM 830 O O . ASP A 1 105 ? 6.889 -9.234 -5.555 1.00 83.00 105 ASP A O 1
ATOM 834 N N . LYS A 1 106 ? 6.061 -7.533 -6.757 1.00 78.12 106 LYS A N 1
ATOM 835 C CA . LYS A 1 106 ? 6.706 -7.944 -8.007 1.00 78.12 106 LYS A CA 1
ATOM 836 C C . LYS A 1 106 ? 7.104 -6.728 -8.827 1.00 78.12 106 LYS A C 1
ATOM 838 O O . LYS A 1 106 ? 6.470 -5.674 -8.779 1.00 78.12 106 LYS A O 1
ATOM 843 N N . ARG A 1 107 ? 8.136 -6.920 -9.641 1.00 77.62 107 ARG A N 1
ATOM 844 C CA . ARG A 1 107 ? 8.368 -6.093 -10.820 1.00 77.62 107 ARG A CA 1
ATOM 845 C C . ARG A 1 107 ? 7.269 -6.408 -11.836 1.00 77.62 107 ARG A C 1
ATOM 847 O O . ARG A 1 107 ? 7.016 -7.584 -12.104 1.00 77.62 107 ARG A O 1
ATOM 854 N N . MET A 1 108 ? 6.584 -5.392 -12.349 1.00 68.06 108 MET A N 1
ATOM 855 C CA . MET A 1 108 ? 5.580 -5.588 -13.389 1.00 68.06 108 MET A CA 1
ATOM 856 C C . MET A 1 108 ? 6.290 -5.732 -14.723 1.00 68.06 108 MET A C 1
ATOM 858 O O . MET A 1 108 ? 6.703 -4.733 -15.295 1.00 68.06 108 MET A O 1
ATOM 862 N N . GLU A 1 109 ? 6.401 -6.952 -15.240 1.00 60.97 109 GLU A N 1
ATOM 863 C CA . GLU A 1 109 ? 6.751 -7.142 -16.647 1.00 60.97 109 GLU A CA 1
ATOM 864 C C . GLU A 1 109 ? 5.612 -6.573 -17.504 1.00 60.97 109 GLU A C 1
ATOM 866 O O . GLU A 1 109 ? 4.612 -7.249 -17.763 1.00 60.97 109 GLU A O 1
ATOM 871 N N . ILE A 1 110 ? 5.700 -5.294 -17.885 1.00 54.00 110 ILE A N 1
ATOM 872 C CA . ILE A 1 110 ? 4.742 -4.705 -18.815 1.00 54.00 110 ILE A CA 1
ATOM 873 C C . ILE A 1 110 ? 5.126 -5.208 -20.202 1.00 54.00 110 ILE A C 1
ATOM 875 O O . ILE A 1 110 ? 5.956 -4.626 -20.893 1.00 54.00 110 ILE A O 1
ATOM 879 N N . GLN A 1 111 ? 4.496 -6.296 -20.638 1.00 50.31 111 GLN A N 1
ATOM 880 C CA . GLN A 1 111 ? 4.458 -6.618 -22.058 1.00 50.31 111 GLN A CA 1
ATOM 881 C C . GLN A 1 111 ? 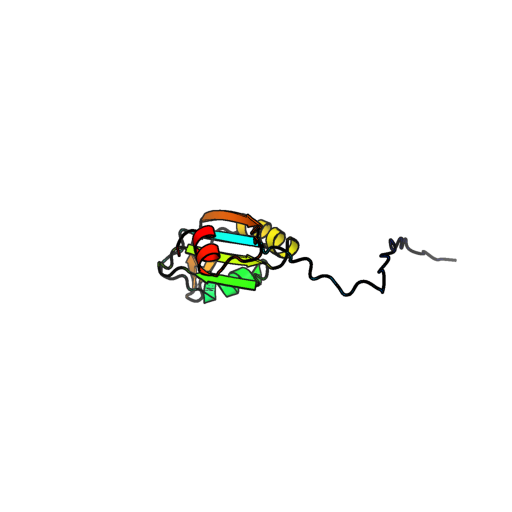3.792 -5.457 -22.810 1.00 50.31 111 GLN A C 1
ATOM 883 O O . GLN A 1 111 ? 2.636 -5.107 -22.548 1.00 50.31 111 GLN A O 1
ATOM 888 N N . PHE A 1 112 ? 4.534 -4.850 -23.739 1.00 43.16 112 PHE A N 1
ATOM 889 C CA . PHE A 1 112 ? 4.032 -3.826 -24.654 1.00 43.16 112 PHE A CA 1
ATOM 890 C C . PHE A 1 112 ? 2.667 -4.227 -25.237 1.00 43.16 112 PHE A C 1
ATOM 892 O O . PHE A 1 112 ? 2.530 -5.292 -25.838 1.00 43.16 112 PHE A O 1
ATOM 899 N N . GLY A 1 113 ? 1.667 -3.352 -25.087 1.00 49.03 113 GLY A N 1
ATOM 900 C CA . GLY A 1 113 ? 0.308 -3.569 -25.596 1.00 49.03 113 GLY A CA 1
ATOM 901 C C . GLY A 1 113 ? -0.719 -4.042 -24.564 1.00 49.03 113 GLY A C 1
ATOM 902 O O . GLY A 1 113 ? -1.861 -4.289 -24.948 1.00 49.03 113 GLY A O 1
ATOM 903 N N . MET A 1 114 ? -0.360 -4.139 -23.277 1.00 54.50 114 MET A N 1
ATOM 904 C CA . MET A 1 114 ? -1.342 -4.424 -22.228 1.00 54.50 114 MET A CA 1
ATOM 905 C C . MET A 1 114 ? -2.264 -3.236 -21.940 1.00 54.50 114 MET A C 1
ATOM 907 O O . MET A 1 114 ? -1.818 -2.109 -21.725 1.00 54.50 114 MET A O 1
ATOM 911 N N . ASN A 1 115 ? -3.568 -3.502 -21.911 1.00 53.62 115 ASN A N 1
ATOM 912 C CA . ASN A 1 115 ? -4.586 -2.532 -21.527 1.00 53.62 115 ASN A CA 1
ATOM 913 C C . ASN A 1 115 ? -4.802 -2.513 -19.995 1.00 53.62 115 ASN A C 1
ATOM 915 O O . ASN A 1 115 ? -4.349 -3.395 -19.264 1.00 53.62 115 ASN A O 1
ATOM 919 N N . MET A 1 116 ? -5.511 -1.494 -19.498 1.00 52.34 116 MET A N 1
ATOM 920 C CA . MET A 1 116 ? -5.796 -1.314 -18.061 1.00 52.34 116 MET A CA 1
ATOM 921 C C . MET A 1 116 ? -6.528 -2.507 -17.422 1.00 52.34 116 MET A C 1
ATOM 923 O O . MET A 1 116 ? -6.368 -2.768 -16.234 1.00 52.34 116 MET A O 1
ATOM 927 N N . GLU A 1 117 ? -7.303 -3.251 -18.207 1.00 58.41 117 GLU A N 1
ATOM 928 C CA . GLU A 1 117 ? -8.034 -4.437 -17.755 1.00 58.41 117 GLU A CA 1
ATOM 929 C C . GLU A 1 117 ? -7.081 -5.622 -17.521 1.00 58.41 117 GLU A C 1
ATOM 931 O O . GLU A 1 117 ? -7.186 -6.334 -16.526 1.00 58.41 117 GLU A O 1
ATOM 936 N N . GLN A 1 118 ? -6.078 -5.791 -18.385 1.00 58.56 118 GLN A N 1
ATOM 937 C CA . GLN A 1 118 ? -5.016 -6.788 -18.222 1.00 58.56 118 GLN A CA 1
ATOM 938 C C . GLN A 1 118 ? -4.109 -6.462 -17.029 1.00 58.56 118 GLN A C 1
ATOM 940 O O . GLN A 1 118 ? -3.771 -7.361 -16.260 1.00 58.56 118 GLN A O 1
ATOM 945 N N . LEU A 1 119 ? -3.793 -5.180 -16.824 1.00 59.53 119 LEU A N 1
ATOM 946 C CA . LEU A 1 119 ? -3.094 -4.697 -15.629 1.00 59.53 119 LEU A CA 1
ATOM 947 C C . LEU A 1 119 ? -3.881 -5.005 -14.346 1.00 59.53 119 LEU A C 1
ATOM 949 O O . LEU A 1 119 ? -3.324 -5.568 -13.406 1.00 59.53 119 LEU A O 1
ATOM 953 N N . SER A 1 120 ? -5.183 -4.709 -14.326 1.00 61.62 120 SER A N 1
ATOM 954 C CA . SER A 1 120 ? -6.067 -5.017 -13.193 1.00 61.62 120 SER A CA 1
ATOM 955 C C . SER A 1 120 ? -6.124 -6.523 -12.891 1.00 61.62 120 SER A C 1
ATOM 957 O O . SER A 1 120 ? -5.990 -6.930 -11.739 1.00 61.62 120 SER A O 1
ATOM 959 N N . ASN A 1 121 ? -6.210 -7.367 -13.924 1.00 62.97 121 ASN A N 1
ATOM 960 C CA . ASN A 1 121 ? -6.215 -8.824 -13.772 1.00 62.97 121 ASN A CA 1
ATOM 961 C C . ASN A 1 121 ? -4.882 -9.386 -13.243 1.00 62.97 121 ASN A C 1
ATOM 963 O O . ASN A 1 121 ? -4.887 -10.354 -12.481 1.00 62.97 121 ASN A O 1
ATOM 967 N N . MET A 1 122 ? -3.742 -8.786 -13.601 1.00 60.75 122 MET A N 1
ATOM 968 C CA . MET A 1 122 ? -2.431 -9.169 -13.056 1.00 60.75 122 MET A CA 1
ATOM 969 C C . MET A 1 122 ? -2.248 -8.762 -11.592 1.00 60.75 122 MET A C 1
ATOM 971 O O . MET A 1 122 ? -1.553 -9.462 -10.853 1.00 60.75 122 MET A O 1
ATOM 975 N N . MET A 1 123 ? -2.873 -7.662 -11.162 1.00 60.47 123 MET A N 1
ATOM 976 C CA . MET A 1 123 ? -2.838 -7.218 -9.764 1.00 60.4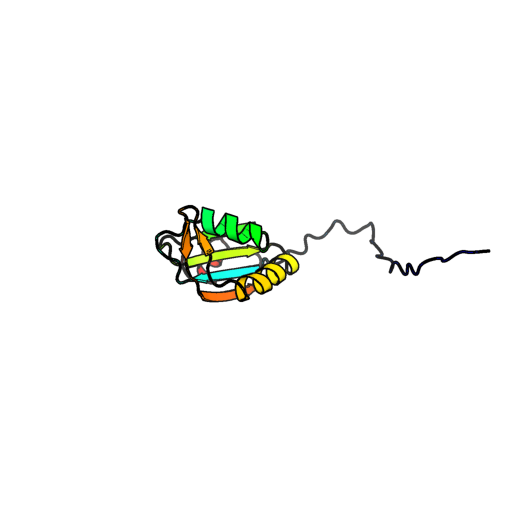7 123 MET A CA 1
ATOM 977 C C . MET A 1 123 ? -3.781 -8.019 -8.849 1.00 60.47 123 MET A C 1
ATOM 979 O O . MET A 1 123 ? -3.718 -7.872 -7.627 1.00 60.47 123 MET A O 1
ATOM 983 N N . GLY A 1 124 ? -4.566 -8.942 -9.422 1.00 51.84 124 GLY A N 1
ATOM 984 C CA . GLY A 1 124 ? -5.630 -9.666 -8.736 1.00 51.84 124 GLY A CA 1
ATOM 985 C C . GLY A 1 124 ? -6.811 -8.727 -8.526 1.00 51.84 124 GLY A C 1
ATOM 986 O O . GLY A 1 124 ? -6.643 -7.675 -7.922 1.00 51.84 124 GLY A O 1
ATOM 987 N N . SER A 1 125 ? -7.973 -9.094 -9.069 1.00 47.81 125 SER A N 1
ATOM 988 C CA . SER A 1 125 ? -9.194 -8.281 -9.083 1.00 47.81 125 SER A CA 1
ATOM 989 C C . SER A 1 125 ? -9.386 -7.461 -7.797 1.00 47.81 125 SER A C 1
ATOM 991 O O . SER A 1 125 ? -9.464 -8.032 -6.708 1.00 47.81 125 SER A O 1
ATOM 993 N N . ILE A 1 126 ? -9.413 -6.137 -7.972 1.00 44.25 126 ILE A N 1
ATOM 994 C CA . ILE A 1 126 ? -9.751 -5.100 -6.983 1.00 44.25 126 ILE A CA 1
ATOM 995 C C . ILE A 1 126 ? -11.275 -5.036 -6.818 1.00 44.25 126 ILE A C 1
ATOM 997 O O . ILE A 1 126 ? -11.965 -5.235 -7.846 1.00 44.25 126 ILE A O 1
#

Nearest PDB structures (foldseek):
  6soe-assembly1_A  TM=6.331E-01  e=3.326E-02  Mus musculus
  2cq1-assembly1_A  TM=5.706E-01  e=2.250E-02  Homo sapiens
  1sjq-assembly1_A  TM=6.107E-01  e=5.247E-02  Homo sapiens
  1x4f-assembly1_A  TM=5.214E-01  e=4.316E-02  Mus musculus
  5knw-assembly1_A  TM=5.658E-01  e=6.380E-02  Homo sapiens

Secondary structure (DSSP, 8-state):
----------------TT----------EEEEEE---TT--HHHHHHHHHHHT--SEEEE-TTSSEEEEEESSHHHHHHHHHHHTT---EEPTTS-EE--EEEEEEE----TT--HHHHHHHT---

Mean predicted aligned error: 13.21 Å

Foldseek 3Di:
DDDDDDDDPPPDDDDPPPDPPPPPQQQKKKWKKFQWDQLDDQVLVCVQLCVFQNFPDWDADPVNGMIMGIHSDDVSVVRNVVVVVVDQWRQDPVRDTTGIDTPDMDRHPPDPPDDPVNVCVVVPPD

Sequence (126 aa):
MDTNETINNIDEYYFDEDETPRRTEAEPYYMKITGLNNGCTCIDLMIFGNTIGNPIIVDLASDGGTGVYLFSDEVSYRNFKHRINNTHAIPLQNGLETTFTIEGDKRMEIQFGMNMEQLSNMMGSI

Radius of gyration: 19.91 Å; Cα contacts (8 Å, |Δi|>4): 177; chains: 1; bounding box: 68×34×44 Å